Protein AF-X1M731-F1 (afdb_monomer_lite)

Organism: NCBI:txid412755

Sequence (55 aa):
MEKLKETIQAIRPISTEFMKKAQERLDNLTKPKDSLGKLENLAKKVVGITAKKNP

Structure (mmCIF, N/CA/C/O backbone):
data_AF-X1M731-F1
#
_entry.id   AF-X1M731-F1
#
loop_
_atom_site.group_PDB
_atom_site.id
_atom_site.type_symbol
_atom_site.label_atom_id
_atom_site.label_alt_id
_atom_site.label_comp_id
_atom_site.label_asym_id
_atom_site.label_entity_id
_atom_site.label_seq_id
_atom_site.pdbx_PDB_ins_code
_atom_site.Cartn_x
_atom_site.Cartn_y
_atom_site.Cartn_z
_atom_site.occupancy
_atom_site.B_iso_or_equiv
_atom_site.auth_seq_id
_atom_site.auth_comp_id
_atom_site.auth_asym_id
_atom_site.auth_atom_id
_atom_site.pdbx_PDB_model_num
ATOM 1 N N . MET A 1 1 ? -14.898 5.073 28.229 1.00 81.88 1 MET A N 1
ATOM 2 C CA . MET A 1 1 ? -15.441 3.952 27.423 1.00 81.88 1 MET A CA 1
ATOM 3 C C . MET A 1 1 ? -15.878 4.398 26.029 1.00 81.88 1 MET A C 1
ATOM 5 O O . MET A 1 1 ? -15.600 3.682 25.080 1.00 81.88 1 MET A O 1
ATOM 9 N N . GLU A 1 2 ? -16.514 5.563 25.884 1.00 94.31 2 GLU A N 1
ATOM 10 C CA . GLU A 1 2 ? -16.977 6.109 24.593 1.00 94.31 2 GLU A CA 1
ATOM 11 C C . GLU A 1 2 ? -15.852 6.280 23.558 1.00 94.31 2 GLU A C 1
ATOM 13 O O . GLU A 1 2 ? -15.896 5.644 22.510 1.00 94.31 2 GLU A O 1
ATOM 18 N N . LYS A 1 3 ? -14.755 6.957 23.929 1.00 96.81 3 LYS A N 1
ATOM 19 C CA . LYS A 1 3 ? -13.565 7.133 23.073 1.00 96.81 3 LYS A CA 1
ATOM 20 C C . LYS A 1 3 ? -13.007 5.830 22.484 1.00 96.81 3 LYS A C 1
ATOM 22 O O . LYS A 1 3 ? -12.549 5.813 21.346 1.00 96.81 3 LYS A O 1
ATOM 27 N N . LEU A 1 4 ? -13.038 4.727 23.241 1.00 97.88 4 LEU A N 1
ATOM 28 C CA . LEU A 1 4 ? -12.574 3.424 22.748 1.00 97.88 4 LEU A CA 1
ATOM 29 C C . LEU A 1 4 ? -13.502 2.894 21.647 1.00 97.88 4 LEU A C 1
ATOM 31 O O . LEU A 1 4 ? -13.023 2.443 20.610 1.00 97.88 4 LEU A O 1
ATOM 35 N N . LYS A 1 5 ? -14.821 2.982 21.858 1.00 97.81 5 LYS A N 1
ATOM 36 C CA . LYS A 1 5 ? -15.827 2.550 20.879 1.00 97.81 5 LYS A CA 1
ATOM 37 C C . LYS A 1 5 ? -15.740 3.375 19.595 1.00 97.81 5 LYS A C 1
ATOM 39 O O . LYS A 1 5 ? -15.691 2.790 18.519 1.00 97.81 5 LYS A O 1
ATOM 44 N N . GLU A 1 6 ? -15.646 4.698 19.711 1.00 97.94 6 GLU A N 1
ATOM 45 C CA . GLU A 1 6 ? -15.491 5.611 18.569 1.00 97.94 6 GLU A CA 1
ATOM 46 C C . GLU A 1 6 ? -14.219 5.314 17.769 1.00 97.94 6 GLU A C 1
ATOM 48 O O . GLU A 1 6 ? -14.258 5.210 16.545 1.00 97.94 6 GLU A O 1
ATOM 53 N N . THR A 1 7 ? -13.091 5.106 18.460 1.00 97.88 7 THR A N 1
ATOM 54 C CA . THR A 1 7 ? -11.806 4.807 17.808 1.00 97.88 7 THR A CA 1
ATOM 55 C C . THR A 1 7 ? -11.873 3.495 17.028 1.00 97.88 7 THR A C 1
ATOM 57 O O . THR A 1 7 ? -11.408 3.436 15.894 1.00 97.88 7 THR A O 1
ATOM 60 N N . ILE A 1 8 ? -12.486 2.451 17.600 1.00 97.8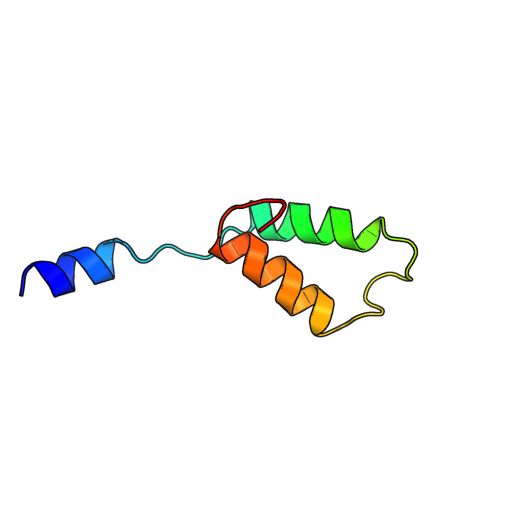8 8 ILE A N 1
ATOM 61 C CA . ILE A 1 8 ? -12.675 1.165 16.913 1.00 97.88 8 ILE A CA 1
ATOM 62 C C . ILE A 1 8 ? -13.590 1.331 15.690 1.00 97.88 8 ILE A C 1
ATOM 64 O O . ILE A 1 8 ? -13.287 0.795 14.627 1.00 97.88 8 ILE A O 1
ATOM 68 N N . GLN A 1 9 ? -14.674 2.104 15.806 1.00 97.44 9 GLN A N 1
ATOM 69 C CA . GLN A 1 9 ? -15.604 2.373 14.698 1.00 97.44 9 GLN A CA 1
ATOM 70 C C . GLN A 1 9 ? -14.974 3.188 13.557 1.00 97.44 9 GLN A C 1
ATOM 72 O O . GLN A 1 9 ? -15.398 3.066 12.406 1.00 97.44 9 GLN A O 1
ATOM 77 N N . ALA A 1 10 ? -13.959 4.001 13.857 1.00 96.25 10 ALA A N 1
ATOM 78 C CA . ALA A 1 10 ? -13.222 4.778 12.867 1.00 96.25 10 ALA A CA 1
ATOM 79 C C . ALA A 1 10 ? -12.235 3.936 12.034 1.00 96.25 10 ALA A C 1
ATOM 81 O O . ALA A 1 10 ? -11.786 4.402 10.985 1.00 96.25 10 ALA A O 1
ATOM 82 N N . ILE A 1 11 ? -11.902 2.708 12.454 1.00 96.19 11 ILE A N 1
ATOM 83 C CA . ILE A 1 11 ? -11.021 1.818 11.687 1.00 96.19 11 ILE A CA 1
ATOM 84 C C . ILE A 1 11 ? -11.713 1.446 10.374 1.00 96.19 11 ILE A C 1
ATOM 86 O O . ILE A 1 11 ? -12.818 0.902 10.350 1.00 96.19 11 ILE A O 1
ATOM 90 N N . ARG A 1 12 ? -11.042 1.730 9.258 1.00 94.88 12 ARG A N 1
ATOM 91 C CA . ARG A 1 12 ? -11.505 1.388 7.911 1.00 94.88 12 ARG A CA 1
ATOM 92 C C . ARG A 1 12 ? -10.554 0.381 7.263 1.00 94.88 12 ARG A C 1
ATOM 94 O O . ARG A 1 12 ? -9.355 0.409 7.547 1.00 94.88 12 ARG A O 1
ATOM 101 N N . PRO A 1 13 ? -11.058 -0.495 6.378 1.00 95.69 13 PRO A N 1
ATOM 102 C CA . PRO A 1 13 ? -10.193 -1.307 5.536 1.00 95.69 13 PRO A CA 1
ATOM 103 C C . PRO A 1 13 ? -9.340 -0.419 4.621 1.00 95.69 13 PRO A C 1
ATOM 105 O O . PRO A 1 13 ? -9.737 0.684 4.245 1.00 95.69 13 PRO A O 1
ATOM 108 N N . ILE A 1 14 ? -8.166 -0.925 4.245 1.00 95.69 14 ILE A N 1
ATOM 109 C CA . ILE A 1 14 ? -7.263 -0.256 3.301 1.00 95.69 14 ILE A CA 1
ATOM 110 C C . ILE A 1 14 ? -7.966 -0.101 1.946 1.00 95.69 14 ILE A C 1
ATOM 112 O O . ILE A 1 14 ? -8.606 -1.036 1.461 1.00 95.69 14 ILE A O 1
ATOM 116 N N . SER A 1 15 ? -7.819 1.061 1.306 1.00 97.25 15 SER A N 1
ATOM 117 C CA . SER A 1 15 ? -8.431 1.312 0.003 1.00 97.25 15 SER A CA 1
ATOM 118 C C . SER A 1 15 ? -7.696 0.586 -1.129 1.00 97.25 15 SER A C 1
ATOM 120 O O . SER A 1 15 ? -6.608 0.985 -1.553 1.00 97.25 15 SER A O 1
ATOM 122 N N . THR A 1 16 ? -8.323 -0.459 -1.668 1.00 96.56 16 THR A N 1
ATOM 123 C CA . THR A 1 16 ? -7.803 -1.240 -2.802 1.00 96.56 16 THR A CA 1
ATOM 124 C C . THR A 1 16 ? -7.771 -0.438 -4.104 1.00 96.56 16 THR A C 1
ATOM 126 O O . THR A 1 16 ? -6.863 -0.612 -4.914 1.00 96.56 16 THR A O 1
ATOM 129 N N . GLU A 1 17 ? -8.709 0.493 -4.288 1.00 97.38 17 GLU A N 1
ATOM 130 C CA . GLU A 1 17 ? -8.749 1.397 -5.440 1.00 97.38 17 GLU A CA 1
ATOM 131 C C . GLU A 1 17 ? -7.509 2.302 -5.484 1.00 97.38 17 GLU A C 1
ATOM 133 O O . GLU A 1 17 ? -6.857 2.435 -6.521 1.00 97.38 17 GLU A O 1
ATOM 138 N N . PHE A 1 18 ? -7.140 2.894 -4.345 1.00 97.69 18 PHE A N 1
ATOM 139 C CA . PHE A 1 18 ? -5.938 3.717 -4.239 1.00 97.69 18 PHE A CA 1
ATOM 140 C C . PHE A 1 18 ? -4.665 2.882 -4.392 1.00 97.69 18 PHE A C 1
ATOM 142 O O . PHE A 1 18 ? -3.744 3.312 -5.087 1.00 97.69 18 PHE A O 1
ATOM 149 N N . MET A 1 19 ? -4.628 1.667 -3.834 1.00 97.56 19 MET A N 1
ATOM 150 C CA . MET A 1 19 ? -3.519 0.734 -4.065 1.00 97.56 19 MET A CA 1
ATOM 151 C C . MET A 1 19 ? -3.339 0.409 -5.554 1.00 97.56 19 MET A C 1
ATOM 153 O O . MET A 1 19 ? -2.205 0.380 -6.029 1.00 97.56 19 MET A O 1
ATOM 157 N N . LYS A 1 20 ? -4.435 0.205 -6.300 1.00 97.19 20 LYS A N 1
ATOM 158 C CA . LYS A 1 20 ? -4.397 -0.054 -7.746 1.00 97.19 20 LYS A CA 1
ATOM 159 C C . LYS A 1 20 ? -3.834 1.144 -8.511 1.00 97.19 20 LYS A C 1
ATOM 161 O O . LYS A 1 20 ? -2.885 0.979 -9.268 1.00 97.19 20 LYS A O 1
ATOM 166 N N . LYS A 1 21 ? -4.334 2.354 -8.237 1.00 97.25 21 LYS A N 1
ATOM 167 C CA . LYS A 1 21 ? -3.821 3.599 -8.843 1.00 97.25 21 LYS A CA 1
ATOM 168 C C . LYS A 1 21 ? -2.334 3.820 -8.541 1.00 97.25 21 LYS A C 1
ATOM 170 O O . LYS A 1 21 ? -1.588 4.294 -9.393 1.00 97.25 21 LYS A O 1
ATOM 175 N N . ALA A 1 22 ? -1.888 3.475 -7.331 1.00 97.44 22 ALA A N 1
ATOM 176 C CA . ALA A 1 22 ? -0.477 3.541 -6.967 1.00 97.44 22 ALA A CA 1
ATOM 177 C C . ALA A 1 22 ? 0.368 2.530 -7.755 1.00 97.44 22 ALA A C 1
ATOM 179 O O . ALA A 1 22 ? 1.436 2.901 -8.235 1.00 97.44 22 ALA A O 1
ATOM 180 N N . GLN A 1 23 ? -0.110 1.291 -7.921 1.00 97.00 23 GLN A N 1
ATOM 181 C CA . GLN A 1 23 ? 0.576 0.276 -8.727 1.00 97.00 23 GLN A CA 1
ATOM 182 C C . GLN A 1 23 ? 0.670 0.700 -10.198 1.00 97.00 23 GLN A C 1
ATOM 184 O O . GLN A 1 23 ? 1.755 0.667 -10.760 1.00 97.00 23 GLN A O 1
ATOM 189 N N . GLU A 1 24 ? -0.416 1.207 -10.787 1.00 96.94 24 GLU A N 1
ATOM 190 C CA . GLU A 1 24 ? -0.418 1.735 -12.160 1.00 96.94 24 GLU A CA 1
ATOM 191 C C . GLU A 1 24 ? 0.624 2.850 -12.346 1.00 96.94 24 GLU A C 1
ATOM 193 O O . GLU A 1 24 ? 1.323 2.897 -13.355 1.00 96.94 24 GLU A O 1
ATOM 198 N N . ARG A 1 25 ? 0.782 3.740 -11.357 1.00 96.25 25 ARG A N 1
ATOM 199 C CA . ARG A 1 25 ? 1.832 4.767 -11.389 1.00 96.25 25 ARG A CA 1
ATOM 200 C C . ARG A 1 25 ? 3.232 4.159 -11.302 1.00 96.25 25 ARG A C 1
ATOM 202 O O . ARG A 1 25 ? 4.109 4.588 -12.041 1.00 96.25 25 ARG A O 1
ATOM 209 N N . LEU A 1 26 ? 3.446 3.203 -10.396 1.00 96.38 26 LEU A N 1
ATOM 210 C CA . LEU A 1 26 ? 4.737 2.535 -10.197 1.00 96.38 26 LEU A CA 1
ATOM 211 C C . LEU A 1 26 ? 5.170 1.752 -11.442 1.00 96.38 26 LEU A C 1
ATOM 213 O O . LEU A 1 26 ? 6.350 1.773 -11.785 1.00 96.38 26 LEU A O 1
ATOM 217 N N . ASP A 1 27 ? 4.228 1.107 -12.124 1.00 96.81 27 ASP A N 1
ATOM 218 C CA . ASP A 1 27 ? 4.468 0.346 -13.353 1.00 96.81 27 ASP A CA 1
ATOM 219 C C . ASP A 1 27 ? 4.869 1.244 -14.533 1.00 96.81 27 ASP A C 1
ATOM 221 O O . ASP A 1 27 ? 5.547 0.777 -15.444 1.00 96.81 27 ASP A O 1
ATOM 225 N N . ASN A 1 28 ? 4.484 2.525 -14.500 1.00 96.44 28 ASN A N 1
ATOM 226 C CA . ASN A 1 28 ? 4.797 3.531 -15.521 1.00 96.44 28 ASN A CA 1
ATOM 227 C C . ASN A 1 28 ? 6.088 4.326 -15.240 1.00 96.44 28 ASN A C 1
ATOM 229 O O . ASN A 1 28 ? 6.399 5.275 -15.960 1.00 96.44 28 ASN A O 1
ATOM 233 N N . LEU A 1 29 ? 6.833 3.989 -14.185 1.00 95.50 29 LEU A N 1
ATOM 234 C CA . LEU A 1 29 ? 8.138 4.597 -13.919 1.00 95.50 29 LEU A CA 1
ATOM 235 C C . LEU A 1 29 ? 9.212 4.017 -14.852 1.00 95.50 29 LEU A C 1
ATOM 237 O O . LEU A 1 29 ? 9.040 2.959 -15.449 1.00 95.50 29 LEU A O 1
ATOM 241 N N . THR A 1 30 ? 10.369 4.674 -14.930 1.00 96.38 30 THR A N 1
ATOM 242 C CA . THR A 1 30 ? 11.541 4.221 -15.703 1.0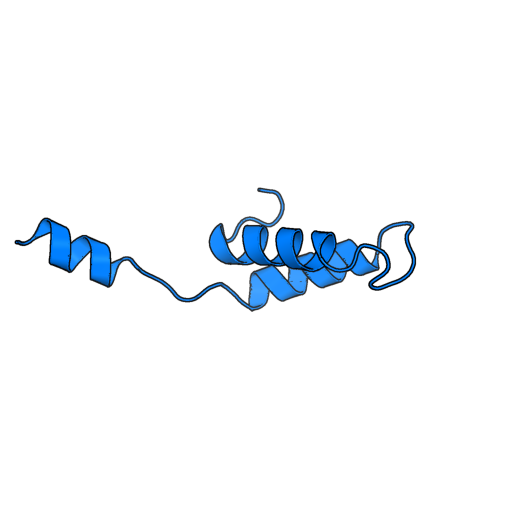0 96.38 30 THR A CA 1
ATOM 243 C C . THR A 1 30 ? 12.280 3.065 -15.011 1.00 96.38 30 THR A C 1
ATOM 245 O O . THR A 1 30 ? 13.496 3.101 -14.832 1.00 96.38 30 THR A O 1
ATOM 248 N N . LYS A 1 31 ? 11.537 2.053 -14.561 1.00 93.81 31 LYS A N 1
ATOM 249 C CA . LYS A 1 31 ? 12.029 0.828 -13.930 1.00 93.81 31 LYS A CA 1
ATOM 250 C C . LYS A 1 31 ? 11.309 -0.378 -14.544 1.00 93.81 31 LYS A C 1
ATOM 252 O O . LYS A 1 31 ? 10.148 -0.245 -14.930 1.00 93.81 31 LYS A O 1
ATOM 257 N N . PRO A 1 32 ? 11.927 -1.568 -14.592 1.00 96.38 32 PRO A N 1
ATOM 258 C CA . PRO A 1 32 ? 11.185 -2.786 -14.897 1.00 96.38 32 PRO A CA 1
ATOM 259 C C . PRO A 1 32 ? 10.061 -3.005 -13.874 1.00 96.38 32 PRO A C 1
ATOM 261 O O . PRO A 1 32 ? 10.198 -2.634 -12.700 1.00 96.38 32 PRO A O 1
ATOM 264 N N . LYS A 1 33 ? 8.950 -3.614 -14.301 1.00 94.69 33 LYS A N 1
ATOM 265 C CA . LYS A 1 33 ? 7.847 -3.971 -13.394 1.00 94.69 33 LYS A CA 1
ATOM 266 C C . LYS A 1 33 ? 8.359 -4.837 -12.244 1.00 94.69 33 LYS A C 1
ATOM 268 O O . LYS A 1 33 ? 9.254 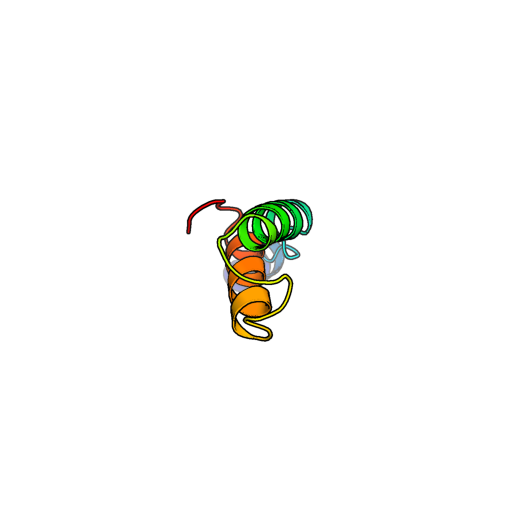-5.654 -12.443 1.00 94.69 33 LYS A O 1
ATOM 273 N N . ASP A 1 34 ? 7.829 -4.596 -11.048 1.00 92.44 34 ASP A N 1
ATOM 274 C CA . ASP A 1 34 ? 8.165 -5.303 -9.804 1.00 92.44 34 ASP A CA 1
ATOM 275 C C . ASP A 1 34 ? 9.642 -5.253 -9.352 1.00 92.44 34 ASP A C 1
ATOM 277 O O . ASP A 1 34 ? 9.997 -5.846 -8.330 1.00 92.44 34 ASP A O 1
ATOM 281 N N . SER A 1 35 ? 10.514 -4.512 -10.047 1.00 96.62 35 SER A N 1
ATOM 282 C CA . SER A 1 35 ? 11.958 -4.456 -9.761 1.00 96.62 35 SER A CA 1
ATOM 283 C C . SER A 1 35 ? 12.309 -3.902 -8.379 1.00 96.62 35 SER A C 1
ATOM 285 O O . SER A 1 35 ? 13.362 -4.237 -7.839 1.00 96.62 35 SER A O 1
ATOM 287 N N . LEU A 1 36 ? 11.440 -3.086 -7.773 1.00 95.50 36 LEU A N 1
ATOM 288 C CA . LEU A 1 36 ? 11.662 -2.545 -6.430 1.00 95.50 36 LEU A CA 1
ATOM 289 C C . LEU A 1 36 ? 11.000 -3.400 -5.329 1.00 95.50 36 LEU A C 1
ATOM 291 O O . LEU A 1 36 ? 11.112 -3.078 -4.142 1.00 95.50 36 LEU A O 1
ATOM 295 N N . GLY A 1 37 ? 10.317 -4.495 -5.689 1.00 95.44 37 GLY A N 1
ATOM 296 C CA . GLY A 1 37 ? 9.796 -5.519 -4.781 1.00 95.44 37 GLY A CA 1
ATOM 297 C C . GLY A 1 37 ? 9.078 -4.969 -3.541 1.00 95.44 37 GLY A C 1
ATOM 298 O O . GLY A 1 37 ? 7.966 -4.439 -3.608 1.00 95.44 37 GLY A O 1
ATOM 299 N N . LYS A 1 38 ? 9.710 -5.099 -2.364 1.00 97.38 38 LYS A N 1
ATOM 300 C CA . LYS A 1 38 ? 9.136 -4.652 -1.079 1.00 97.38 38 LYS A CA 1
ATOM 301 C C . LYS A 1 38 ? 8.865 -3.146 -1.027 1.00 97.38 38 LYS A C 1
ATOM 303 O O . LYS A 1 38 ? 7.909 -2.749 -0.362 1.00 97.38 38 LYS A O 1
ATOM 308 N N . LEU A 1 39 ? 9.650 -2.324 -1.724 1.00 97.12 39 LEU A N 1
ATOM 309 C CA . LEU A 1 39 ? 9.441 -0.875 -1.762 1.00 97.12 39 LEU A CA 1
ATOM 310 C C . LEU A 1 39 ? 8.163 -0.513 -2.526 1.00 97.12 39 LEU A C 1
ATOM 312 O O . LEU A 1 39 ? 7.417 0.350 -2.072 1.00 97.12 39 LEU A O 1
ATOM 316 N N . GLU A 1 40 ? 7.841 -1.218 -3.616 1.00 96.75 40 GLU A N 1
ATOM 317 C CA . GLU A 1 40 ? 6.573 -1.019 -4.342 1.00 96.75 40 GLU A CA 1
ATOM 318 C C . GLU A 1 40 ? 5.379 -1.411 -3.477 1.00 96.75 40 GLU A C 1
ATOM 320 O O . GLU A 1 40 ? 4.385 -0.687 -3.381 1.00 96.75 40 GLU A O 1
ATOM 325 N N . ASN A 1 41 ? 5.513 -2.541 -2.778 1.00 97.12 41 ASN A N 1
ATOM 326 C CA . ASN A 1 41 ? 4.496 -3.020 -1.855 1.00 97.12 41 ASN A CA 1
ATOM 327 C C . ASN A 1 41 ? 4.265 -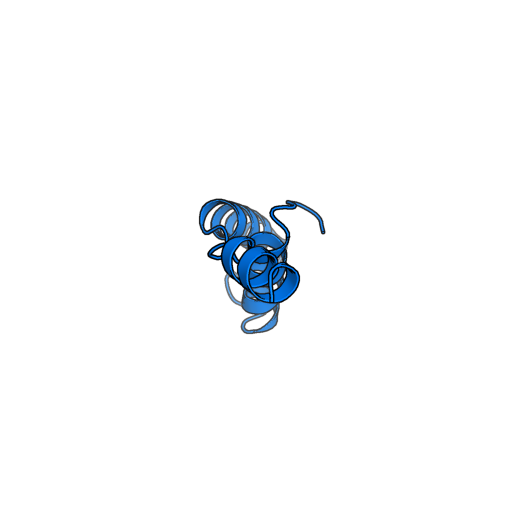2.054 -0.690 1.00 97.12 41 ASN A C 1
ATOM 329 O O . ASN A 1 41 ? 3.118 -1.858 -0.286 1.00 97.12 41 ASN A O 1
ATOM 333 N N . LEU A 1 42 ? 5.324 -1.441 -0.161 1.00 97.75 42 LEU A N 1
ATOM 334 C CA . LEU A 1 42 ? 5.213 -0.409 0.863 1.00 97.75 42 LEU A CA 1
ATOM 335 C C . LEU A 1 42 ? 4.528 0.843 0.302 1.00 97.75 42 LEU A C 1
ATOM 337 O O . LEU A 1 42 ? 3.539 1.296 0.874 1.00 97.75 42 LEU A O 1
ATOM 341 N N . ALA A 1 43 ? 4.993 1.352 -0.841 1.00 97.38 43 ALA A N 1
ATOM 342 C CA . ALA A 1 43 ? 4.465 2.564 -1.459 1.00 97.38 43 ALA A CA 1
ATOM 343 C C . ALA A 1 43 ? 2.956 2.465 -1.743 1.00 97.38 43 ALA A C 1
ATOM 345 O O . ALA A 1 43 ? 2.194 3.350 -1.348 1.00 97.38 43 ALA A O 1
ATOM 346 N N . LYS A 1 44 ? 2.486 1.362 -2.346 1.00 96.94 44 LYS A N 1
ATOM 347 C CA . LYS A 1 44 ? 1.048 1.184 -2.609 1.00 96.94 44 LYS A CA 1
ATOM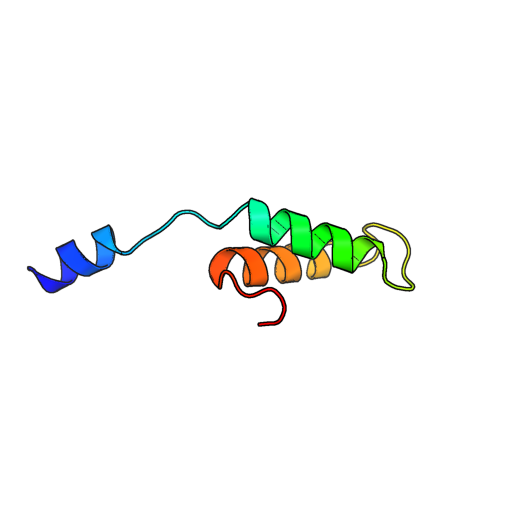 348 C C . LYS A 1 44 ? 0.225 1.021 -1.329 1.00 96.94 44 LYS A C 1
ATOM 350 O O . LYS A 1 44 ? -0.884 1.544 -1.268 1.00 96.94 44 LYS A O 1
ATOM 355 N N . LYS A 1 45 ? 0.760 0.369 -0.284 1.00 97.50 45 LYS A N 1
ATOM 356 C CA . LYS A 1 45 ? 0.090 0.273 1.029 1.00 97.50 45 LYS A CA 1
ATOM 357 C C . LYS A 1 45 ? -0.074 1.641 1.691 1.00 97.50 45 LYS A C 1
ATOM 359 O O . LYS A 1 45 ? -1.154 1.915 2.203 1.00 97.50 45 LYS A O 1
ATOM 364 N N . VAL A 1 46 ? 0.941 2.508 1.645 1.00 97.88 46 VAL A N 1
ATOM 365 C CA . VAL A 1 46 ? 0.859 3.874 2.200 1.00 97.88 46 VAL A CA 1
ATOM 366 C C . VAL A 1 46 ? -0.244 4.675 1.508 1.00 97.88 46 VAL A C 1
ATOM 368 O O . VAL A 1 46 ? -1.080 5.284 2.175 1.00 97.88 46 VAL A O 1
ATOM 371 N N . VAL A 1 47 ? -0.314 4.612 0.177 1.00 97.88 47 VAL A N 1
ATOM 372 C CA . VAL A 1 47 ? -1.384 5.252 -0.605 1.00 97.88 47 VAL A CA 1
ATOM 373 C C . VAL A 1 47 ? -2.764 4.674 -0.254 1.00 97.88 47 VAL A C 1
ATOM 375 O O . VAL A 1 47 ? -3.724 5.425 -0.095 1.00 97.88 47 VAL A O 1
ATOM 378 N N . GLY A 1 48 ? -2.867 3.355 -0.062 1.00 97.62 48 GLY A N 1
ATOM 379 C CA . GLY A 1 48 ? -4.109 2.691 0.346 1.00 97.62 48 GLY A CA 1
ATOM 380 C C . GLY A 1 48 ? -4.587 3.050 1.759 1.00 97.62 48 GLY A C 1
ATOM 381 O O . GLY A 1 48 ? -5.792 3.143 1.981 1.00 97.62 48 GLY A O 1
ATOM 382 N N . ILE A 1 49 ? -3.664 3.249 2.708 1.00 97.12 49 ILE A N 1
ATOM 383 C CA . ILE A 1 49 ? -3.967 3.646 4.096 1.00 97.12 49 ILE A CA 1
ATOM 384 C C . ILE A 1 49 ? -4.379 5.117 4.157 1.00 97.12 49 ILE A C 1
ATOM 386 O O . ILE A 1 49 ? -5.332 5.471 4.842 1.00 97.12 49 ILE A O 1
ATOM 390 N N . THR A 1 50 ? -3.659 5.981 3.443 1.00 96.44 50 THR A N 1
ATOM 391 C CA . THR A 1 50 ? -3.885 7.433 3.486 1.00 96.44 50 THR A CA 1
ATOM 392 C C . THR A 1 50 ? -5.020 7.897 2.578 1.00 96.44 50 THR A C 1
ATOM 394 O O . THR A 1 50 ? -5.475 9.028 2.734 1.00 96.44 50 THR A O 1
ATOM 397 N N . ALA A 1 51 ? -5.452 7.066 1.619 1.00 95.62 51 ALA A N 1
ATOM 398 C CA . ALA A 1 51 ? -6.365 7.442 0.537 1.00 95.62 51 ALA A CA 1
ATOM 399 C C . ALA A 1 51 ? -5.920 8.728 -0.197 1.00 95.62 51 ALA A C 1
ATOM 401 O O . ALA A 1 51 ? -6.734 9.529 -0.659 1.00 95.62 51 ALA A O 1
ATOM 402 N N . LYS A 1 52 ? -4.601 8.938 -0.307 1.00 95.56 52 LYS A N 1
ATOM 403 C CA . LYS A 1 52 ? -3.974 10.060 -1.015 1.00 95.56 52 LYS A CA 1
ATOM 404 C C . LYS A 1 52 ? -3.099 9.515 -2.130 1.00 95.56 52 LYS A C 1
ATOM 406 O O . LYS A 1 52 ? -2.265 8.651 -1.894 1.00 95.56 52 LYS A O 1
ATOM 411 N N . LYS A 1 53 ? -3.263 10.035 -3.351 1.00 90.12 53 LYS A N 1
ATOM 412 C CA . LYS A 1 53 ? -2.472 9.587 -4.513 1.00 90.12 53 LYS A CA 1
ATOM 413 C C . LYS A 1 53 ? -0.972 9.882 -4.354 1.00 90.12 53 LYS A C 1
ATOM 415 O O . LYS A 1 53 ? -0.160 9.067 -4.777 1.00 90.12 53 LYS A O 1
ATOM 420 N N . ASN A 1 54 ? -0.644 11.018 -3.732 1.00 91.38 54 ASN A N 1
ATOM 421 C CA . ASN A 1 54 ? 0.715 11.486 -3.446 1.00 91.38 54 ASN A CA 1
ATOM 422 C C . ASN A 1 54 ? 0.800 11.870 -1.954 1.00 91.38 54 ASN A C 1
ATOM 424 O O . ASN A 1 54 ? 0.570 13.036 -1.625 1.00 91.38 54 ASN A O 1
ATOM 428 N N . PRO A 1 55 ? 0.960 10.882 -1.061 1.00 88.19 55 PRO A N 1
ATOM 429 C CA . PRO A 1 55 ? 1.093 11.096 0.375 1.00 88.19 55 PRO A CA 1
ATOM 430 C C . PRO A 1 55 ? 2.479 11.608 0.769 1.00 88.19 55 PRO A C 1
ATOM 432 O O . PRO A 1 55 ? 3.436 11.403 -0.013 1.00 88.19 55 PRO A O 1
#

InterPro domains:
  IPR003200 Nicotinate-nucleotide-dimethylbenzimidazole phosphoribosyltransferase [PF02277] (11-55)
  IPR023195 Nicotinate-nucleotide-dimethylbenzimidazole phosphoribosyltransferase, N-terminal [G3DSA:1.10.1610.10] (1-55)
  IPR036087 Nicotinate-nucleotide-dimethylbenzimidazole phosphoribosyltransferase-like superfamily [SSF52733] (5-52)

Radius of gyration: 14.66 Å; chains: 1; bounding box: 29×17×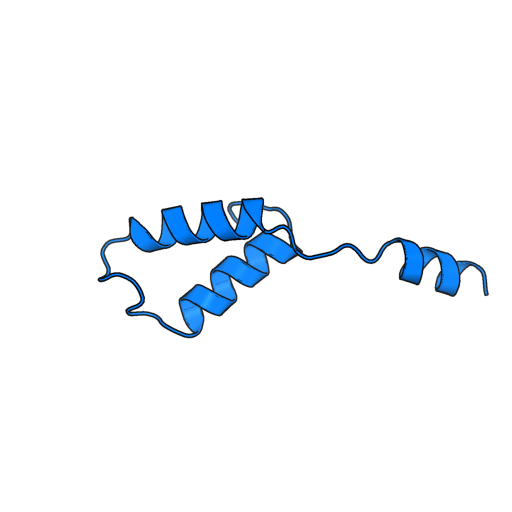43 Å

pLDDT: mean 95.99, std 2.71, range [81.88, 97.94]

Secondary structure (DSSP, 8-state):
-HHHHHHHHH-----HHHHHHHHHHHHTSSS-TTTTTHHHHHHHHHHHHHT-S--

Foldseek 3Di:
DVVVVVVVVPDDDFAPVQLVLLLVVVCPDPDHRCPVPVVSVVRSSVCRRVVHNHD